Protein AF-A0A7C7DP25-F1 (afdb_monomer_lite)

Foldseek 3Di:
DWDPVDDDVPFVVVLVVCVVVVVVVDPTGDDDDDDDDDDDDPDPVRVVVVVVVCCPPPVDDVVTDDDDDDDDDDDPDDDDDDDPDD

Sequence (86 aa):
MPKKTVLDPQGSAVKGALLDLGYGGVKDVRIGKNIRVEMEAPSKSAARALVEEMARKILSNPVIEEFEFAVIPMDSSGEGAGGIAP

Secondary structure (DSSP, 8-state):
-B-TTS--HHHHHHHHHHHHTT-TT----------------SSHHHHHHHHHHHIIIIIS-TTTB----------S----------

Structure (mmCIF, N/CA/C/O backbone):
data_AF-A0A7C7DP25-F1
#
_entry.id   AF-A0A7C7DP25-F1
#
loop_
_atom_site.group_PDB
_atom_site.id
_atom_site.type_symbol
_atom_site.label_atom_id
_atom_site.label_alt_id
_atom_site.label_comp_id
_atom_site.label_asym_id
_atom_site.label_entity_id
_atom_site.label_seq_id
_atom_site.pdbx_PDB_ins_code
_atom_site.Cartn_x
_atom_site.Cartn_y
_atom_site.Cartn_z
_atom_site.occupancy
_atom_site.B_iso_or_equiv
_atom_site.auth_seq_id
_atom_site.auth_comp_id
_atom_site.auth_asym_id
_atom_site.auth_atom_id
_atom_site.pdbx_PDB_model_num
A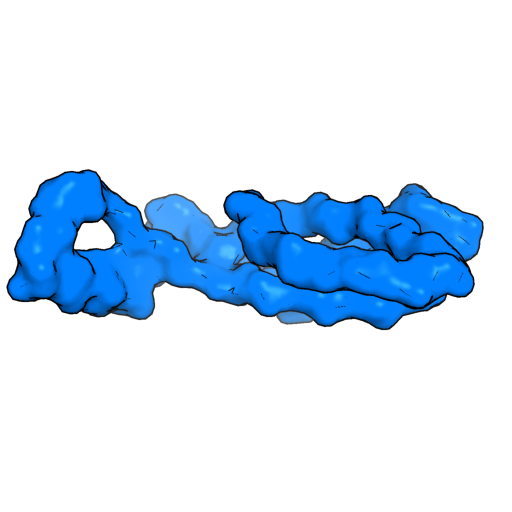TOM 1 N N . MET A 1 1 ? 2.055 0.479 1.392 1.00 93.81 1 MET A N 1
ATOM 2 C CA . MET A 1 1 ? 1.412 0.387 2.719 1.00 93.81 1 MET A CA 1
ATOM 3 C C . MET A 1 1 ? 2.364 0.904 3.784 1.00 93.81 1 MET A C 1
ATOM 5 O O . MET A 1 1 ? 3.561 0.721 3.610 1.00 93.81 1 MET A O 1
ATOM 9 N N . PRO A 1 2 ? 1.899 1.531 4.875 1.00 94.31 2 PRO A N 1
ATOM 10 C CA . PRO A 1 2 ? 2.741 1.742 6.049 1.00 94.31 2 PRO A CA 1
ATOM 11 C C . PRO A 1 2 ? 3.299 0.393 6.520 1.00 94.31 2 PRO A C 1
ATOM 13 O O . PRO A 1 2 ? 2.624 -0.629 6.379 1.00 94.31 2 PRO A O 1
ATOM 16 N N . LYS A 1 3 ? 4.504 0.361 7.088 1.00 94.88 3 LYS A N 1
ATOM 17 C CA . LYS A 1 3 ? 5.053 -0.849 7.719 1.00 94.88 3 LYS A CA 1
ATOM 18 C C . LYS A 1 3 ? 4.250 -1.207 8.962 1.00 94.88 3 LYS A C 1
ATOM 20 O O . LYS A 1 3 ? 3.704 -0.324 9.625 1.00 94.88 3 LYS A O 1
ATOM 25 N N . LYS A 1 4 ? 4.199 -2.490 9.324 1.00 92.62 4 LYS A N 1
ATOM 26 C CA . LYS A 1 4 ? 3.435 -2.974 10.496 1.00 92.62 4 LYS A CA 1
ATOM 27 C C . LYS A 1 4 ? 3.828 -2.310 11.822 1.00 92.62 4 LYS A C 1
ATOM 29 O O . LYS A 1 4 ? 2.989 -2.177 12.701 1.00 92.62 4 LYS A O 1
ATOM 34 N N . THR A 1 5 ? 5.081 -1.881 11.957 1.00 93.38 5 THR A N 1
ATOM 35 C CA . THR A 1 5 ? 5.594 -1.183 13.149 1.00 93.38 5 THR A CA 1
ATOM 36 C C . THR A 1 5 ? 5.288 0.315 13.167 1.00 93.38 5 THR A C 1
ATOM 38 O O . THR A 1 5 ? 5.571 0.983 14.157 1.00 93.38 5 THR A O 1
ATOM 41 N N . VAL A 1 6 ? 4.730 0.856 12.082 1.00 95.00 6 VAL A N 1
ATOM 42 C CA . VAL A 1 6 ? 4.398 2.273 11.939 1.00 95.00 6 VAL A CA 1
ATOM 43 C C . VAL A 1 6 ? 2.905 2.466 12.180 1.00 95.00 6 VAL A C 1
ATOM 45 O O . VAL A 1 6 ? 2.065 1.754 11.614 1.00 95.00 6 VAL A O 1
ATOM 48 N N . LEU A 1 7 ? 2.590 3.450 13.026 1.00 93.31 7 LEU A N 1
ATOM 49 C CA . LEU A 1 7 ? 1.224 3.881 13.291 1.00 93.31 7 LEU A CA 1
ATOM 50 C C . LEU A 1 7 ? 0.579 4.404 12.004 1.00 93.31 7 LEU A C 1
ATOM 52 O O . LEU A 1 7 ? 1.166 5.219 11.297 1.00 93.31 7 LEU A O 1
ATOM 56 N N . ASP A 1 8 ? -0.652 3.969 11.748 1.00 96.31 8 ASP A N 1
ATOM 57 C CA . ASP A 1 8 ? -1.498 4.454 10.660 1.00 96.31 8 ASP A CA 1
ATOM 58 C C . ASP A 1 8 ? -2.735 5.163 11.248 1.00 96.31 8 ASP A C 1
ATOM 60 O O . ASP A 1 8 ? -3.749 4.516 11.533 1.00 96.31 8 ASP A O 1
ATOM 64 N N . PRO A 1 9 ? -2.665 6.489 11.484 1.00 96.00 9 PRO A N 1
ATOM 65 C CA . PRO A 1 9 ? -3.784 7.244 12.043 1.00 96.00 9 PRO A CA 1
ATOM 66 C C . PRO A 1 9 ? -5.032 7.217 11.154 1.00 96.00 9 PRO A C 1
ATOM 68 O O . PRO A 1 9 ? -6.146 7.249 11.673 1.00 96.00 9 PRO A O 1
ATOM 71 N N . GLN A 1 10 ? -4.859 7.137 9.830 1.00 96.69 10 GLN A N 1
ATOM 72 C CA . GLN A 1 10 ? -5.976 7.117 8.886 1.00 96.69 10 GLN A CA 1
ATOM 73 C C . GLN A 1 10 ? -6.725 5.787 8.973 1.00 96.69 10 GLN A C 1
ATOM 75 O O . GLN A 1 10 ? -7.951 5.781 9.098 1.00 96.69 10 GLN A O 1
ATOM 80 N N . GLY A 1 11 ? -5.994 4.668 8.982 1.00 97.50 11 GLY A N 1
ATOM 81 C CA . GLY A 1 11 ? -6.570 3.341 9.192 1.00 97.50 11 GLY A CA 1
ATOM 82 C C . GLY A 1 11 ? -7.319 3.242 10.521 1.00 97.50 11 GLY A C 1
ATOM 83 O O . GLY A 1 11 ? -8.459 2.779 10.554 1.00 97.50 11 GLY A O 1
ATOM 84 N N . SER A 1 12 ? -6.740 3.780 11.601 1.00 97.06 12 SER A N 1
ATOM 85 C CA . SER A 1 12 ? -7.393 3.821 12.917 1.00 97.06 12 SER A CA 1
ATOM 86 C C . SER A 1 12 ? -8.712 4.605 12.900 1.00 97.06 12 SER A C 1
ATOM 88 O O . SER A 1 12 ? -9.726 4.124 13.411 1.00 97.06 12 SER A O 1
ATOM 90 N N . ALA A 1 13 ? -8.732 5.780 12.261 1.00 98.06 13 ALA A N 1
ATOM 91 C CA . ALA A 1 13 ? -9.941 6.591 12.138 1.00 98.06 13 ALA A CA 1
ATOM 92 C C . ALA A 1 13 ? -11.048 5.863 11.355 1.00 98.06 13 ALA A C 1
ATOM 94 O O . ALA A 1 13 ? -12.197 5.828 11.797 1.00 98.06 13 ALA A O 1
ATOM 95 N N . VAL A 1 14 ? -10.706 5.225 10.229 1.00 98.25 14 VAL A N 1
ATOM 96 C CA . VAL A 1 14 ? -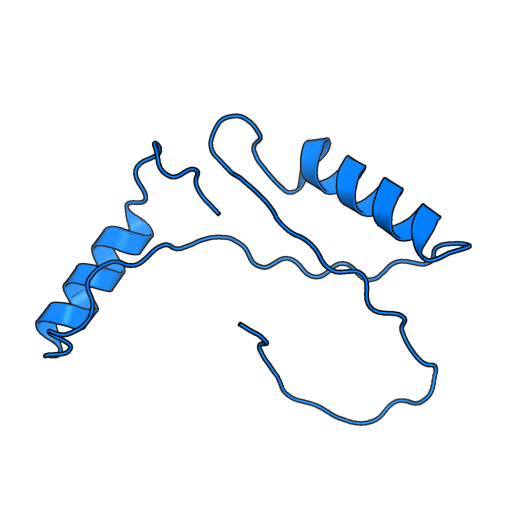11.675 4.458 9.428 1.00 98.25 14 VAL A CA 1
ATOM 97 C C . VAL A 1 14 ? -12.175 3.224 10.175 1.00 98.25 14 VAL A C 1
ATOM 99 O O . VAL A 1 14 ? -13.371 2.941 10.140 1.00 98.25 14 VAL A O 1
ATOM 102 N N . LYS A 1 15 ? -11.304 2.515 10.902 1.00 98.25 15 LYS A N 1
ATOM 103 C CA . LYS A 1 15 ? -11.721 1.410 11.774 1.00 98.25 15 LYS A CA 1
ATOM 104 C C . LYS A 1 15 ? -12.760 1.875 12.794 1.00 98.25 15 LYS A C 1
ATOM 106 O O . LYS A 1 15 ? -13.777 1.205 12.941 1.00 98.25 15 LYS A O 1
ATOM 111 N N . GLY A 1 16 ? -12.520 3.001 13.472 1.00 98.00 16 GLY A N 1
ATOM 112 C CA . GLY A 1 16 ? -13.473 3.580 14.424 1.00 98.00 16 GLY A CA 1
ATOM 113 C C . GLY A 1 16 ? -14.836 3.834 13.782 1.00 98.00 16 GLY A C 1
ATOM 114 O O . GLY A 1 16 ? -15.838 3.297 14.243 1.00 98.00 16 GLY A O 1
ATOM 115 N N . ALA A 1 17 ? -14.849 4.524 12.639 1.00 98.44 17 ALA A N 1
ATOM 116 C CA . ALA A 1 17 ? -16.081 4.802 11.901 1.00 98.44 17 ALA A CA 1
ATOM 117 C C . ALA A 1 17 ? -16.837 3.525 11.479 1.00 98.44 17 ALA A C 1
ATOM 119 O O . ALA A 1 17 ? -18.061 3.474 11.556 1.00 98.44 17 ALA A O 1
ATOM 120 N N . LEU A 1 18 ? -16.130 2.472 11.052 1.00 98.50 18 LEU A N 1
ATOM 121 C CA . LEU A 1 18 ? -16.758 1.191 10.706 1.00 98.50 18 LEU A CA 1
ATOM 122 C C . LEU A 1 18 ? -17.375 0.502 11.931 1.00 98.50 18 LEU A C 1
ATOM 124 O O . LEU A 1 18 ? -18.462 -0.068 11.831 1.00 98.50 18 LEU A O 1
ATOM 128 N N . LEU A 1 19 ? -16.717 0.562 13.088 1.00 98.12 19 LEU A N 1
ATOM 129 C CA . LEU A 1 19 ? -17.272 0.011 14.325 1.00 98.12 19 LEU A CA 1
ATOM 130 C C . LEU A 1 19 ? -18.523 0.779 14.768 1.00 98.12 19 LEU A C 1
ATOM 132 O O . LEU A 1 19 ? -19.519 0.141 15.108 1.00 98.12 19 LEU A O 1
ATOM 136 N N . ASP A 1 20 ? -18.506 2.111 14.680 1.00 98.19 20 ASP A N 1
ATOM 137 C CA . ASP A 1 20 ? -19.655 2.969 15.006 1.00 98.19 20 ASP A CA 1
ATOM 138 C C . ASP A 1 20 ? -20.871 2.683 14.106 1.00 98.19 20 ASP A C 1
ATOM 140 O O . ASP A 1 20 ? -22.017 2.772 14.544 1.00 98.19 20 ASP A O 1
ATOM 144 N N . LEU A 1 21 ? -20.630 2.272 12.857 1.00 98.31 21 LEU A N 1
ATOM 145 C CA . LEU A 1 21 ? -21.664 1.846 11.907 1.00 98.31 21 LEU A CA 1
ATOM 146 C C . LEU A 1 21 ? -22.154 0.400 12.121 1.00 98.31 21 LEU A C 1
ATOM 148 O O . LEU A 1 21 ? -22.997 -0.079 11.362 1.00 98.31 21 LEU A O 1
ATOM 152 N N . GLY A 1 22 ? -21.648 -0.309 13.135 1.00 98.12 22 GLY A N 1
ATOM 153 C CA . GLY A 1 22 ? -22.084 -1.663 13.489 1.00 98.12 22 GLY A CA 1
ATOM 154 C C . GLY A 1 22 ? -21.304 -2.797 12.815 1.00 98.12 22 GLY A C 1
ATOM 155 O O . GLY A 1 22 ? -21.660 -3.965 12.991 1.00 98.12 22 GLY A O 1
ATOM 156 N N . TYR A 1 23 ? -20.214 -2.511 12.093 1.00 98.25 2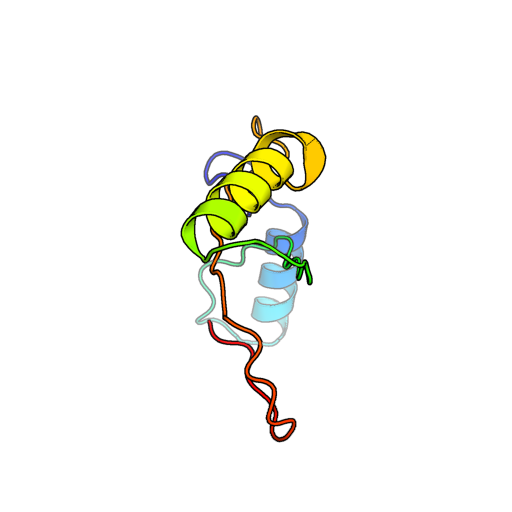3 TYR A N 1
ATOM 157 C CA . TYR A 1 23 ? -19.360 -3.536 11.474 1.00 98.25 23 TYR A CA 1
ATOM 158 C C . TYR A 1 23 ? -18.399 -4.183 12.493 1.00 98.25 23 TYR A C 1
ATOM 160 O O . TYR A 1 23 ? -17.179 -4.164 12.331 1.00 98.25 23 TYR A O 1
ATOM 168 N N . GLY A 1 24 ? -18.940 -4.809 13.544 1.00 96.12 24 GLY A N 1
ATOM 169 C CA . GLY A 1 24 ? -18.168 -5.373 14.667 1.00 96.12 24 GLY A CA 1
ATOM 170 C C . GLY A 1 24 ? -17.192 -6.508 14.311 1.00 96.12 24 GLY A C 1
ATOM 171 O O . GLY A 1 24 ? -16.348 -6.876 15.124 1.00 96.12 24 GLY A O 1
ATOM 172 N N . GLY A 1 25 ? -17.275 -7.062 13.098 1.00 97.44 25 GLY A N 1
ATOM 173 C CA . GLY A 1 25 ? -16.319 -8.051 12.589 1.00 97.44 25 GLY A CA 1
ATOM 174 C C . GLY A 1 25 ? -14.982 -7.460 12.121 1.00 97.44 25 GLY A C 1
ATOM 175 O O . GLY A 1 25 ? -14.031 -8.214 11.903 1.00 97.44 25 GLY A O 1
ATOM 176 N N . VAL A 1 26 ? -14.884 -6.135 11.960 1.00 98.00 26 VAL A N 1
ATOM 177 C CA . VAL A 1 26 ? -13.667 -5.464 11.481 1.00 98.00 26 VAL A CA 1
ATOM 178 C C . VAL A 1 26 ? -12.615 -5.433 12.590 1.00 98.00 26 VAL A C 1
ATOM 180 O O . VAL A 1 26 ? -12.738 -4.719 13.584 1.00 98.00 26 VAL A O 1
ATOM 183 N N . LYS A 1 27 ? -11.544 -6.213 12.416 1.00 96.62 27 LYS A N 1
ATOM 184 C CA . LYS A 1 27 ? -10.468 -6.335 13.416 1.00 96.62 27 LYS A CA 1
ATOM 185 C C . LYS A 1 27 ? -9.376 -5.285 13.251 1.00 96.62 27 LYS A C 1
ATOM 187 O O . LYS A 1 27 ? -8.847 -4.794 14.248 1.00 96.62 27 LYS A O 1
ATOM 192 N N . ASP A 1 28 ? -9.050 -4.934 12.015 1.00 96.12 28 ASP A N 1
ATOM 193 C CA . ASP A 1 28 ? -8.001 -3.976 11.688 1.00 96.12 28 ASP A CA 1
ATOM 194 C C . ASP A 1 28 ? -8.285 -3.310 10.341 1.00 96.12 28 ASP A C 1
ATOM 196 O O . ASP A 1 28 ? -8.923 -3.912 9.475 1.00 96.12 28 ASP A O 1
ATOM 200 N N . VAL A 1 29 ? -7.817 -2.074 10.179 1.00 97.31 29 VAL A N 1
ATOM 201 C CA . VAL A 1 29 ? -7.884 -1.331 8.919 1.00 97.31 29 VAL A CA 1
ATOM 202 C C . VAL A 1 29 ? -6.542 -0.655 8.709 1.00 97.31 29 VAL A C 1
ATOM 204 O O . VAL A 1 29 ? -6.044 0.055 9.581 1.00 97.31 29 VAL A O 1
ATOM 207 N N . ARG A 1 30 ? -5.973 -0.872 7.527 1.00 96.50 30 ARG A N 1
ATOM 208 C CA . ARG A 1 30 ? -4.708 -0.287 7.092 1.00 96.50 30 ARG A CA 1
ATOM 209 C C . ARG A 1 30 ? -4.966 0.468 5.802 1.00 96.50 30 ARG A C 1
ATOM 211 O O . ARG A 1 30 ? -5.575 -0.079 4.885 1.00 96.50 30 ARG A O 1
ATOM 218 N N . ILE A 1 31 ? -4.488 1.696 5.721 1.00 96.62 31 ILE A N 1
ATOM 219 C CA . ILE A 1 31 ? -4.620 2.554 4.551 1.00 96.62 31 ILE A CA 1
ATOM 220 C C . ILE A 1 31 ? -3.238 2.784 3.960 1.00 96.62 31 ILE A C 1
ATOM 222 O O . ILE A 1 31 ? -2.252 3.017 4.655 1.00 96.62 31 ILE A O 1
ATOM 226 N N . GLY A 1 32 ? -3.158 2.703 2.639 1.00 94.56 32 GLY A N 1
ATOM 227 C CA . GLY A 1 32 ? -1.951 3.023 1.902 1.00 94.56 32 GLY A CA 1
ATOM 228 C C . GLY A 1 32 ? -2.271 3.518 0.505 1.00 94.56 32 GLY A C 1
ATOM 229 O O . GLY A 1 32 ? -3.422 3.754 0.148 1.00 94.56 32 GLY A O 1
ATOM 230 N N . LYS A 1 33 ? -1.217 3.700 -0.284 1.00 93.88 33 LYS A N 1
ATOM 231 C CA . LYS A 1 33 ? -1.303 4.237 -1.640 1.00 93.88 33 LYS A CA 1
ATOM 232 C C . LYS A 1 33 ? -1.495 3.104 -2.645 1.00 93.88 33 LYS A C 1
ATOM 234 O O . LYS A 1 33 ? -0.790 2.100 -2.573 1.00 93.88 33 LYS A O 1
ATOM 239 N N . ASN A 1 34 ? -2.383 3.314 -3.612 1.00 95.69 34 ASN A N 1
ATOM 240 C CA . ASN A 1 34 ? -2.455 2.533 -4.844 1.00 95.69 34 ASN A CA 1
ATOM 241 C C . ASN A 1 34 ? -1.998 3.436 -5.998 1.00 95.69 34 ASN A C 1
ATOM 243 O O . ASN A 1 34 ? -2.579 4.499 -6.211 1.00 95.69 34 ASN A O 1
ATOM 247 N N . ILE A 1 35 ? -0.923 3.052 -6.688 1.00 95.81 35 ILE A N 1
ATOM 248 C CA . ILE A 1 35 ? -0.300 3.854 -7.748 1.00 95.81 35 ILE A CA 1
ATOM 249 C C . ILE A 1 35 ? -0.297 3.017 -9.023 1.00 95.81 35 ILE A C 1
ATOM 251 O O . ILE A 1 35 ? 0.236 1.908 -9.034 1.00 95.81 35 ILE A O 1
ATOM 255 N N . ARG A 1 36 ? -0.869 3.559 -10.101 1.00 95.69 36 ARG A N 1
ATOM 256 C CA . ARG A 1 36 ? -0.775 2.989 -11.448 1.00 95.69 36 ARG A CA 1
ATOM 257 C C . ARG A 1 36 ? 0.222 3.786 -12.271 1.00 95.69 36 ARG A C 1
ATOM 259 O O . ARG A 1 36 ? 0.194 5.013 -12.249 1.00 95.69 36 ARG A O 1
ATOM 266 N N . VAL A 1 37 ? 1.088 3.071 -12.980 1.00 94.69 37 VAL A N 1
ATOM 267 C CA . VAL A 1 37 ? 2.088 3.653 -13.872 1.00 94.69 37 VAL A CA 1
ATOM 268 C C . VAL A 1 37 ? 1.959 2.973 -15.224 1.00 94.6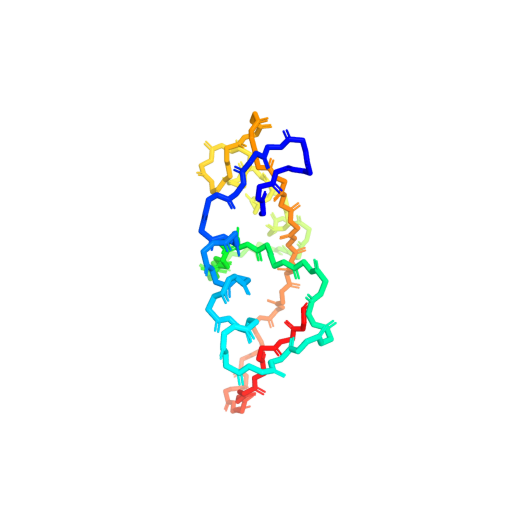9 37 VAL A C 1
ATOM 270 O O . VAL A 1 37 ? 2.090 1.754 -15.320 1.00 94.69 37 VAL A O 1
ATOM 273 N N . GLU A 1 38 ? 1.711 3.770 -16.252 1.00 95.38 38 GLU A N 1
ATOM 274 C CA . GLU A 1 38 ? 1.747 3.337 -17.644 1.00 95.38 38 GLU A CA 1
ATOM 275 C C . GLU A 1 38 ? 3.095 3.757 -18.228 1.00 95.38 38 GLU A C 1
ATOM 277 O O . GLU A 1 38 ? 3.505 4.910 -18.087 1.00 95.38 38 GLU A O 1
ATOM 282 N N . MET A 1 39 ? 3.824 2.808 -18.813 1.00 93.25 39 MET A N 1
ATOM 283 C CA . MET A 1 39 ? 5.137 3.069 -19.397 1.00 93.25 39 MET A CA 1
ATOM 284 C C . MET A 1 39 ? 5.430 2.102 -20.536 1.00 93.25 39 MET A C 1
ATOM 286 O O . MET A 1 39 ? 4.989 0.952 -20.524 1.00 93.25 39 MET A O 1
ATOM 290 N N . GLU A 1 40 ? 6.259 2.552 -21.466 1.00 95.25 40 GLU A N 1
ATOM 291 C CA . GLU A 1 40 ? 6.879 1.685 -22.457 1.00 95.25 40 GLU A CA 1
ATOM 292 C C . GLU A 1 40 ? 8.144 1.047 -21.878 1.00 95.25 40 GLU A C 1
ATOM 294 O O . GLU A 1 40 ? 8.933 1.688 -21.181 1.00 95.25 40 GLU A O 1
ATOM 299 N N . ALA A 1 41 ? 8.353 -0.233 -22.175 1.00 94.62 41 ALA A N 1
ATOM 300 C CA . ALA A 1 41 ? 9.568 -0.943 -21.811 1.00 94.62 41 ALA A CA 1
ATOM 301 C C . ALA A 1 41 ? 9.866 -2.035 -22.845 1.00 94.62 41 ALA A C 1
ATOM 303 O O . ALA A 1 41 ? 8.941 -2.678 -23.342 1.00 94.62 41 ALA A O 1
ATOM 304 N N . PRO A 1 42 ? 11.148 -2.324 -23.124 1.00 94.38 42 PRO A N 1
ATOM 305 C CA . PRO A 1 42 ? 11.529 -3.306 -24.142 1.00 94.38 42 PRO A CA 1
ATOM 306 C C . PRO A 1 42 ? 11.174 -4.749 -23.754 1.00 94.38 42 PRO A C 1
ATOM 308 O O . PRO A 1 42 ? 11.200 -5.648 -24.588 1.00 94.38 42 PRO A O 1
ATOM 311 N N . SER A 1 43 ? 10.886 -5.005 -22.476 1.00 95.56 43 SER A N 1
ATOM 312 C CA . SER A 1 43 ? 10.425 -6.302 -21.987 1.00 95.56 43 SER A CA 1
ATOM 313 C C . SER A 1 43 ? 9.745 -6.162 -20.627 1.00 95.56 43 SER A C 1
ATOM 315 O O . SER A 1 43 ? 9.967 -5.191 -19.897 1.00 95.56 43 SER A O 1
ATOM 317 N N . LYS A 1 44 ? 8.999 -7.197 -20.221 1.00 93.62 44 LYS A N 1
ATOM 318 C CA . LYS A 1 44 ? 8.433 -7.292 -18.866 1.00 93.62 44 LYS A CA 1
ATOM 319 C C . LYS A 1 44 ? 9.510 -7.216 -17.778 1.00 93.62 44 LYS A C 1
ATOM 321 O O . LYS A 1 44 ? 9.275 -6.618 -16.735 1.00 93.62 44 LYS A O 1
ATOM 326 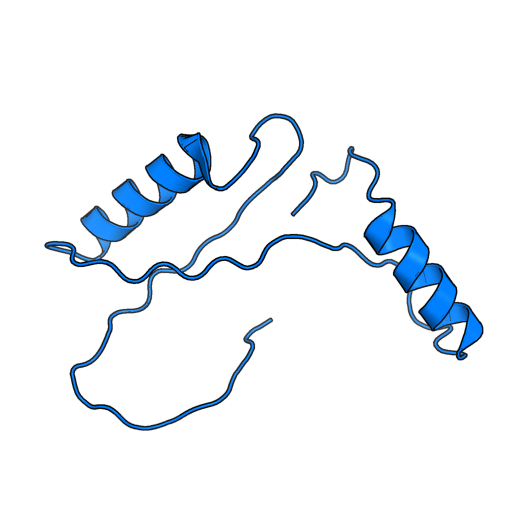N N . SER A 1 45 ? 10.693 -7.792 -18.010 1.00 96.00 45 SER A N 1
ATOM 327 C CA . SER A 1 45 ? 11.799 -7.734 -17.044 1.00 96.00 45 SER A CA 1
ATOM 328 C C . SER A 1 45 ? 12.347 -6.314 -16.892 1.00 96.00 45 SER A C 1
ATOM 330 O O . SER A 1 45 ? 12.586 -5.873 -15.770 1.00 96.00 45 SER A O 1
ATOM 332 N N . ALA A 1 46 ? 12.497 -5.585 -18.003 1.00 96.56 46 ALA A N 1
ATOM 333 C CA . ALA A 1 46 ? 12.933 -4.190 -17.977 1.00 96.56 46 ALA A CA 1
ATOM 334 C C . ALA A 1 46 ? 11.910 -3.297 -17.256 1.00 96.56 46 ALA A C 1
ATOM 336 O O . ALA A 1 46 ? 12.289 -2.518 -16.387 1.00 96.56 46 ALA A O 1
ATOM 337 N N . ALA A 1 47 ? 10.613 -3.482 -17.534 1.00 96.88 47 ALA A N 1
ATOM 338 C CA . ALA A 1 47 ? 9.541 -2.777 -16.830 1.00 96.88 47 ALA A CA 1
ATOM 339 C C . ALA A 1 47 ? 9.597 -3.013 -15.313 1.00 96.88 47 ALA A C 1
ATOM 341 O O . ALA A 1 47 ? 9.501 -2.072 -14.531 1.00 96.88 47 ALA A O 1
ATOM 342 N N . ARG A 1 48 ? 9.797 -4.266 -14.877 1.00 96.56 48 ARG A N 1
ATOM 343 C CA . ARG A 1 48 ? 9.901 -4.595 -13.446 1.00 96.56 48 ARG A CA 1
ATOM 344 C C . ARG A 1 48 ? 11.080 -3.896 -12.773 1.00 96.56 48 ARG A C 1
ATOM 346 O O . ARG A 1 48 ? 10.892 -3.356 -11.689 1.00 96.56 48 ARG A O 1
ATOM 353 N N . ALA A 1 49 ? 12.252 -3.886 -13.409 1.00 97.44 49 ALA A N 1
ATOM 354 C CA . ALA A 1 49 ? 13.434 -3.214 -12.872 1.00 97.44 49 ALA A CA 1
ATOM 355 C C . ALA A 1 49 ? 13.208 -1.700 -12.714 1.00 97.44 49 ALA A C 1
ATOM 357 O O . ALA A 1 49 ? 13.507 -1.140 -11.661 1.00 97.44 49 ALA A O 1
ATOM 358 N N . LEU A 1 50 ? 12.602 -1.058 -13.720 1.00 97.12 50 LEU A N 1
ATOM 359 C CA . LEU A 1 50 ? 12.265 0.367 -13.670 1.00 97.12 50 LEU A CA 1
ATOM 360 C C . LEU A 1 50 ? 11.243 0.676 -12.568 1.00 97.12 50 LEU A C 1
ATOM 362 O O . LEU A 1 50 ? 11.441 1.609 -11.791 1.00 97.12 50 LEU A O 1
ATOM 366 N N . VAL A 1 51 ? 10.162 -0.108 -12.466 1.00 96.88 51 VAL A N 1
ATOM 367 C CA . VAL A 1 51 ? 9.141 0.071 -11.418 1.00 96.88 51 VAL A CA 1
ATOM 368 C C . VAL A 1 51 ? 9.747 -0.096 -10.027 1.00 96.88 51 VAL A C 1
ATOM 370 O O . VAL A 1 51 ? 9.453 0.704 -9.141 1.00 96.88 51 VAL A O 1
ATOM 373 N N . GLU A 1 52 ? 10.614 -1.090 -9.829 1.00 96.38 52 GLU A N 1
ATOM 374 C CA . GLU A 1 52 ? 11.290 -1.291 -8.548 1.00 96.38 52 GLU A CA 1
ATOM 375 C C . GLU A 1 52 ? 12.197 -0.104 -8.189 1.00 96.38 52 GLU A C 1
ATOM 377 O O . GLU A 1 52 ? 12.181 0.367 -7.048 1.00 96.38 52 GLU A O 1
ATOM 382 N N . GLU A 1 53 ? 12.949 0.423 -9.156 1.00 96.69 53 GLU A N 1
ATOM 383 C CA . GLU A 1 53 ? 13.775 1.615 -8.960 1.00 96.69 53 GLU A CA 1
ATOM 384 C C . GLU A 1 53 ? 12.923 2.835 -8.578 1.00 96.69 53 GLU A C 1
ATOM 386 O O . GLU A 1 53 ? 13.209 3.507 -7.580 1.00 96.69 53 GLU A O 1
ATOM 391 N N . MET A 1 54 ? 11.849 3.099 -9.326 1.00 96.69 54 MET A N 1
ATOM 392 C CA . MET A 1 54 ? 10.920 4.197 -9.045 1.00 96.69 54 MET A CA 1
ATOM 393 C C . MET A 1 54 ? 10.273 4.055 -7.668 1.00 96.69 54 MET A C 1
ATOM 395 O O . MET A 1 54 ? 10.174 5.037 -6.927 1.00 96.69 54 MET A O 1
ATOM 399 N N . ALA A 1 55 ? 9.876 2.838 -7.294 1.00 96.06 55 ALA A N 1
ATOM 400 C CA . ALA A 1 55 ? 9.276 2.560 -5.999 1.00 96.06 55 ALA A CA 1
ATOM 401 C C . ALA A 1 55 ? 10.229 2.866 -4.841 1.00 96.06 55 ALA A C 1
ATOM 403 O O . ALA A 1 55 ? 9.820 3.505 -3.870 1.00 96.06 55 ALA A O 1
ATOM 404 N N . ARG A 1 56 ? 11.503 2.483 -4.967 1.00 94.06 56 ARG A N 1
ATOM 405 C CA . ARG A 1 56 ? 12.532 2.740 -3.948 1.00 94.06 56 ARG A CA 1
ATOM 406 C C . ARG A 1 56 ? 12.941 4.208 -3.858 1.00 94.06 56 ARG A C 1
ATOM 408 O O . ARG A 1 56 ? 13.278 4.664 -2.769 1.00 94.06 56 ARG A O 1
ATOM 415 N N . LYS A 1 57 ? 12.965 4.926 -4.985 1.00 94.38 57 LYS A N 1
ATOM 416 C CA . LYS A 1 57 ? 13.436 6.318 -5.029 1.00 94.38 57 LYS A CA 1
ATOM 417 C C . LYS A 1 57 ? 12.350 7.338 -4.697 1.00 94.38 57 LYS A C 1
ATOM 419 O O . LYS A 1 57 ? 12.658 8.346 -4.070 1.00 94.38 57 LYS A O 1
ATOM 424 N N . ILE A 1 58 ? 11.123 7.122 -5.175 1.00 95.19 58 ILE A N 1
ATOM 425 C CA . ILE A 1 58 ? 10.091 8.170 -5.212 1.00 95.19 58 ILE A CA 1
ATOM 426 C C . ILE A 1 58 ? 8.742 7.672 -4.688 1.00 95.19 58 ILE A C 1
ATOM 428 O O . ILE A 1 58 ? 8.115 8.357 -3.883 1.00 95.19 58 ILE A O 1
ATOM 432 N N . LEU A 1 59 ? 8.258 6.515 -5.154 1.00 95.38 59 LEU A N 1
ATOM 433 C CA . LEU A 1 59 ? 6.844 6.159 -4.951 1.00 95.38 59 LEU A CA 1
ATOM 434 C C . LEU A 1 59 ? 6.540 5.636 -3.540 1.00 95.38 59 LEU A C 1
ATOM 436 O O . LEU A 1 59 ? 5.388 5.683 -3.106 1.00 95.38 59 LEU A O 1
ATOM 440 N N . SER A 1 60 ? 7.556 5.157 -2.822 1.00 95.25 60 SER A N 1
ATOM 441 C CA . SER A 1 60 ? 7.443 4.732 -1.429 1.00 95.25 60 SER A CA 1
ATOM 442 C C . SER A 1 60 ? 8.520 5.382 -0.572 1.00 95.25 60 SER A C 1
ATOM 444 O O . SER A 1 60 ? 9.642 5.611 -1.025 1.00 95.25 60 SER A O 1
ATOM 446 N N . ASN A 1 61 ? 8.193 5.656 0.686 1.00 94.62 61 ASN A N 1
ATOM 447 C CA . ASN A 1 61 ? 9.192 6.009 1.681 1.00 94.62 61 ASN A CA 1
ATOM 448 C C . ASN A 1 61 ? 9.756 4.721 2.316 1.00 94.62 61 ASN A C 1
ATOM 450 O O . ASN A 1 61 ? 9.078 4.120 3.152 1.00 94.62 61 ASN A O 1
ATOM 454 N N . PRO A 1 62 ? 11.002 4.311 2.017 1.00 90.69 62 PRO A N 1
ATOM 455 C CA . PRO A 1 62 ? 11.537 3.018 2.446 1.00 90.69 62 PRO A CA 1
ATOM 456 C C . PRO A 1 62 ? 11.717 2.893 3.964 1.00 90.69 62 PRO A C 1
ATOM 458 O O . PRO A 1 62 ? 11.873 1.781 4.475 1.00 90.69 62 PRO A O 1
ATOM 461 N N . VAL A 1 63 ? 11.711 4.003 4.711 1.00 94.31 63 VAL A N 1
ATOM 462 C CA . VAL A 1 63 ? 11.826 3.974 6.176 1.00 94.31 63 VAL A CA 1
ATOM 463 C C . VAL A 1 63 ? 10.521 3.488 6.799 1.00 94.31 63 VAL A C 1
ATOM 465 O O . VAL A 1 63 ? 10.553 2.611 7.664 1.00 94.31 63 VAL A O 1
ATOM 468 N N . ILE A 1 64 ? 9.383 3.992 6.320 1.00 95.00 64 ILE A N 1
ATOM 469 C CA . ILE A 1 64 ? 8.074 3.832 6.974 1.00 95.00 64 ILE A CA 1
ATOM 470 C C . ILE A 1 64 ? 7.032 3.075 6.148 1.00 95.00 64 ILE A C 1
ATOM 472 O O . ILE A 1 64 ? 6.009 2.683 6.700 1.00 95.00 64 ILE A O 1
ATOM 476 N N . GLU A 1 65 ? 7.276 2.838 4.862 1.00 96.31 65 GLU A N 1
ATOM 477 C CA . GLU A 1 65 ? 6.371 2.130 3.957 1.00 96.31 65 GLU A CA 1
ATOM 478 C C . GLU A 1 65 ? 7.017 0.847 3.408 1.00 96.31 65 GLU A C 1
ATOM 480 O O . GLU A 1 65 ? 8.237 0.721 3.291 1.00 96.31 65 GLU A O 1
ATOM 485 N N . GLU A 1 66 ? 6.163 -0.117 3.089 1.00 95.12 66 GLU A N 1
ATOM 486 C CA . GLU A 1 66 ? 6.434 -1.316 2.301 1.00 95.12 66 GLU A CA 1
ATOM 487 C C . GLU A 1 66 ? 5.571 -1.277 1.031 1.00 95.12 66 GLU A C 1
ATOM 489 O O . GLU A 1 66 ? 4.471 -0.712 1.039 1.00 95.12 66 GLU A O 1
ATOM 494 N N . PHE A 1 67 ? 6.060 -1.827 -0.079 1.00 95.81 67 PHE A N 1
ATOM 495 C CA . PHE A 1 67 ? 5.341 -1.817 -1.352 1.00 95.81 67 PHE A CA 1
ATOM 496 C C . PHE A 1 67 ? 5.379 -3.186 -2.020 1.00 95.81 67 PHE A C 1
ATOM 498 O O . PHE A 1 67 ? 6.334 -3.944 -1.878 1.00 95.81 67 PHE A O 1
ATOM 505 N N . GLU A 1 68 ? 4.343 -3.445 -2.805 1.00 95.94 68 GLU A N 1
ATOM 506 C CA . GLU A 1 68 ? 4.232 -4.574 -3.716 1.00 95.94 68 GLU A CA 1
ATOM 507 C C . GLU A 1 68 ? 3.775 -4.029 -5.070 1.00 95.94 68 GLU A C 1
ATOM 509 O O . GLU A 1 68 ? 3.164 -2.959 -5.142 1.00 95.94 68 GLU A O 1
ATOM 514 N N . PHE A 1 69 ? 4.106 -4.726 -6.155 1.00 96.50 69 PHE A N 1
ATOM 515 C CA . PHE A 1 69 ? 3.720 -4.294 -7.493 1.00 96.50 69 PHE A CA 1
ATOM 516 C C . PHE A 1 69 ? 3.525 -5.472 -8.447 1.00 96.50 69 PHE A C 1
ATOM 518 O O . PHE A 1 69 ? 4.207 -6.499 -8.374 1.00 96.50 69 PHE A O 1
ATOM 525 N N . ALA A 1 70 ? 2.628 -5.271 -9.407 1.00 95.69 70 ALA A N 1
ATOM 526 C CA . ALA A 1 70 ? 2.416 -6.149 -10.545 1.00 95.69 70 ALA A CA 1
ATOM 527 C C . ALA A 1 70 ? 2.709 -5.386 -11.842 1.00 95.69 70 ALA A C 1
ATOM 529 O O . ALA A 1 70 ? 2.521 -4.176 -11.921 1.00 95.69 70 ALA A O 1
ATOM 530 N N . VAL A 1 71 ? 3.178 -6.107 -12.861 1.00 95.31 71 VAL A N 1
ATOM 531 C CA . VAL A 1 71 ? 3.364 -5.565 -14.213 1.00 95.31 71 VAL A CA 1
ATOM 532 C C . VAL A 1 71 ? 2.443 -6.333 -15.142 1.00 95.31 71 VAL A C 1
ATOM 534 O O . VAL A 1 71 ? 2.586 -7.555 -15.282 1.00 95.31 71 VAL A O 1
ATOM 537 N N . ILE A 1 72 ? 1.516 -5.601 -15.751 1.00 94.06 72 ILE A N 1
ATOM 538 C CA . ILE A 1 72 ? 0.489 -6.114 -16.651 1.00 94.06 72 ILE A CA 1
ATOM 539 C C . ILE A 1 72 ? 0.842 -5.614 -18.058 1.00 94.06 72 ILE A C 1
ATOM 541 O O . ILE A 1 72 ? 1.044 -4.409 -18.218 1.00 94.06 72 ILE A O 1
ATOM 545 N N . PRO A 1 73 ? 0.996 -6.501 -19.057 1.00 89.94 73 PRO A N 1
ATOM 546 C CA . PRO A 1 73 ? 1.158 -6.067 -20.437 1.00 89.94 73 PRO A CA 1
ATOM 547 C C . PRO A 1 73 ? -0.121 -5.363 -20.907 1.00 89.94 73 PRO A C 1
ATOM 549 O O . PRO A 1 73 ? -1.225 -5.832 -20.643 1.00 89.94 73 PRO A O 1
ATOM 552 N N . MET A 1 74 ? 0.039 -4.228 -21.583 1.00 84.44 74 MET A N 1
ATOM 553 C CA . MET A 1 74 ? -1.055 -3.573 -22.295 1.00 84.44 74 MET A CA 1
ATOM 554 C C . MET A 1 74 ? -1.248 -4.320 -23.616 1.00 84.44 74 MET A C 1
ATOM 556 O O . MET A 1 74 ? -0.465 -4.135 -24.547 1.00 84.44 74 MET A O 1
ATOM 560 N N . ASP A 1 75 ? -2.246 -5.199 -23.685 1.00 76.94 75 ASP A N 1
ATOM 561 C CA . ASP A 1 75 ? -2.636 -5.805 -24.956 1.00 76.94 75 ASP A CA 1
ATOM 562 C C . ASP A 1 75 ? -3.312 -4.735 -25.822 1.00 76.94 75 ASP A C 1
ATOM 564 O O . ASP A 1 75 ? -4.166 -3.979 -25.363 1.00 76.94 75 ASP A O 1
ATOM 568 N N . SER A 1 76 ? -2.940 -4.666 -27.099 1.00 60.03 76 SER A N 1
ATOM 569 C CA . SER A 1 76 ? -3.418 -3.658 -28.057 1.00 60.03 76 SER A CA 1
ATOM 570 C C . SER A 1 76 ? -4.881 -3.832 -28.495 1.00 60.03 76 SER A C 1
ATOM 572 O O . SER A 1 76 ? -5.313 -3.226 -29.473 1.00 60.03 76 SER A O 1
ATOM 574 N N . SER A 1 77 ? -5.662 -4.640 -27.779 1.00 57.22 77 SER A N 1
ATOM 575 C CA . SER A 1 77 ? -7.094 -4.826 -28.010 1.00 57.22 77 SER A CA 1
ATOM 576 C C . SER A 1 77 ? -7.851 -4.167 -26.863 1.00 57.22 77 SER A C 1
ATOM 578 O O . SER A 1 77 ? -8.031 -4.754 -25.800 1.00 57.22 77 SER A O 1
ATOM 580 N N . GLY A 1 78 ? -8.239 -2.909 -27.056 1.00 62.03 78 GLY A N 1
ATOM 581 C CA . GLY A 1 78 ? -9.077 -2.205 -26.097 1.00 62.03 78 GLY A CA 1
ATOM 582 C C . GLY A 1 78 ? -10.465 -2.832 -26.031 1.00 62.03 78 GLY A C 1
ATOM 583 O O . GLY A 1 78 ? -11.187 -2.767 -27.012 1.00 62.03 78 GLY A O 1
ATOM 584 N N . GLU A 1 79 ? -10.824 -3.412 -24.885 1.00 48.47 79 GLU A N 1
ATOM 585 C CA . GLU A 1 79 ? -12.180 -3.450 -24.319 1.00 48.47 79 GLU A CA 1
ATOM 586 C C . GLU A 1 79 ? -12.176 -4.161 -22.951 1.00 48.47 79 GLU A C 1
ATOM 588 O O . GLU A 1 79 ? -11.638 -5.253 -22.807 1.00 48.47 79 GLU A O 1
ATOM 593 N N . GLY A 1 80 ? -12.834 -3.547 -21.958 1.00 43.78 80 GLY A N 1
ATOM 594 C CA . GLY A 1 80 ? -13.306 -4.205 -20.730 1.00 43.78 80 GLY A CA 1
ATOM 595 C C . GLY A 1 80 ? -12.327 -4.180 -19.546 1.00 43.78 80 GLY A C 1
ATOM 596 O O . GLY A 1 80 ? -11.390 -4.957 -19.486 1.00 43.78 80 GLY A O 1
ATOM 597 N N . ALA A 1 81 ? -12.419 -3.237 -18.607 1.00 47.50 81 ALA A N 1
ATOM 598 C CA . ALA A 1 81 ? -13.428 -3.120 -17.546 1.00 47.50 81 ALA A CA 1
ATOM 599 C C . ALA A 1 81 ? -12.953 -3.691 -16.197 1.00 47.50 81 ALA A C 1
ATOM 601 O O . ALA A 1 81 ? -12.537 -4.834 -16.085 1.00 47.50 81 ALA A O 1
ATOM 602 N N . GLY A 1 82 ? -13.125 -2.859 -15.165 1.00 46.78 82 GLY A N 1
ATOM 603 C CA . GLY A 1 82 ? -13.721 -3.266 -13.895 1.00 46.78 82 GLY A CA 1
ATOM 604 C C . GLY A 1 82 ? -13.006 -4.356 -13.109 1.00 46.78 82 GLY A C 1
ATOM 605 O O . GLY A 1 82 ? -13.303 -5.534 -13.243 1.00 46.78 82 GLY A O 1
ATOM 606 N N . GLY A 1 83 ? -12.176 -3.945 -12.159 1.00 37.69 83 GLY A N 1
ATOM 607 C CA . GLY A 1 83 ? -11.735 -4.857 -11.118 1.00 37.69 83 GLY A CA 1
ATOM 608 C C . GLY A 1 83 ? -10.601 -4.269 -10.319 1.00 37.69 83 GLY A C 1
ATOM 609 O O . GLY A 1 83 ? -9.440 -4.383 -10.695 1.00 37.69 83 GLY A O 1
ATOM 610 N N . ILE A 1 84 ? -10.940 -3.651 -9.193 1.00 52.38 84 ILE A N 1
ATOM 611 C CA . ILE A 1 84 ? -10.019 -3.621 -8.063 1.00 52.38 84 ILE A CA 1
ATOM 612 C C . ILE A 1 84 ? -9.792 -5.098 -7.707 1.00 52.38 84 ILE A C 1
ATOM 614 O O . ILE A 1 84 ? -10.687 -5.744 -7.167 1.00 52.38 84 ILE A O 1
ATOM 618 N N . ALA A 1 85 ? -8.652 -5.650 -8.118 1.00 39.78 85 ALA A N 1
ATOM 619 C CA . ALA A 1 85 ? -8.158 -6.923 -7.611 1.00 39.78 85 ALA A CA 1
ATOM 620 C C . ALA A 1 85 ? -7.486 -6.666 -6.243 1.00 39.78 85 ALA A C 1
ATOM 622 O O . ALA A 1 85 ? -6.905 -5.588 -6.080 1.00 39.78 85 ALA A O 1
ATOM 623 N N . PRO A 1 86 ? -7.648 -7.591 -5.278 1.00 49.75 86 PRO A N 1
ATOM 624 C CA . PRO A 1 86 ? -7.471 -7.361 -3.839 1.00 49.75 86 PRO A CA 1
ATOM 625 C C . PRO A 1 86 ? -6.053 -6.974 -3.412 1.00 49.75 86 PRO A C 1
ATOM 627 O O . PRO A 1 86 ? -5.089 -7.379 -4.099 1.00 49.75 86 PRO A O 1
#

Radius of gyration: 17.04 Å; chains: 1; bounding box: 36×16×43 Å

pLDDT: mean 89.56, std 15.8,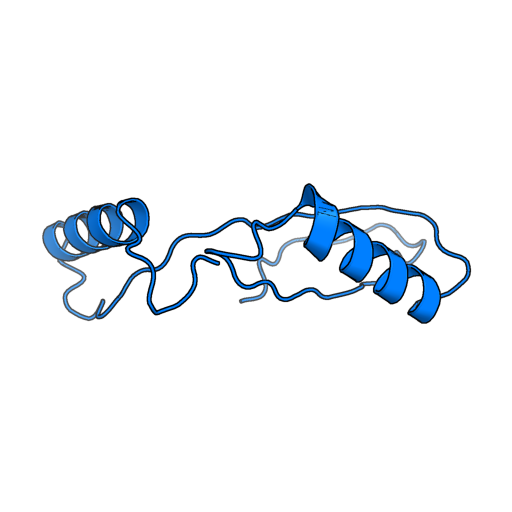 range [37.69, 98.5]